Protein AF-A0A059Q017-F1 (afdb_monomer)

Radius of gyration: 26.92 Å; Cα contacts (8 Å, |Δi|>4): 98; chains: 1; bounding box: 59×46×79 Å

Sequence (146 aa):
MATASGSSASHGFSKRLRPGLPLIPCGKCHDETKIVMEYRVKKEGPNKDRIFYKCPDRNWDGSGRCSGFYWEEEYVELVQKYLAQQADTAANEAVIQPKKPKDVAQSGDLSVLVEIGREILVLLKCILALVLLVVVEIVYIVAMLS

pLDDT: mean 79.43, std 19.48, range [38.75, 97.56]

Organism: NCBI:txid131158

Mean predicted aligned error: 17.76 Å

Secondary structure (DSSP, 8-state):
-------------PPPS-TTS---B-TTT--TT-B-EEEE--SSSTTTT-EEEE-S---TTS--S---EEEHHHHHHHHHHHHHHHHHHHHHHHHHS---------SSHHHHHHHHHHHHHHHHHHHHHHHHHHHHHHHHHHHHH-

Foldseek 3Di:
DDDDDDPPPDPDPDDDPCPPQDFFAQPFPPDRVFTWDKDAACDDDPRHRFIKIATPQQDPVRPGPDGGIGGPVRSSVVSVVVVVVVVVVVVVVVVVDDDDDDDDDDPPVVVVVVVVVVVVVVVVVVVVVVVVVVVVVVVVVVVVVD

Nearest PDB structures (foldseek):
  5u6z-assembly1_A  TM=6.411E-01  e=3.515E-02  Xenopus laevis
  7omk-assembly1_A  TM=5.263E-01  e=7.166E-02  Mus musculus
  5zwx-assembly2_B  TM=3.761E-01  e=3.268E+00  Raphanus sativus

Structure (mmCIF, N/CA/C/O backbone):
data_AF-A0A059Q017-F1
#
_entry.id   AF-A0A059Q017-F1
#
loop_
_atom_site.group_PDB
_atom_site.id
_atom_site.type_symbol
_atom_site.label_atom_id
_atom_site.label_alt_id
_atom_site.label_comp_id
_atom_site.label_asym_id
_atom_site.label_entity_id
_atom_site.label_seq_id
_atom_site.pdbx_PDB_ins_code
_atom_site.Cartn_x
_atom_site.Cartn_y
_atom_site.Cartn_z
_atom_site.occupancy
_atom_site.B_iso_or_equiv
_atom_site.auth_seq_id
_atom_site.auth_comp_id
_atom_site.auth_asym_id
_atom_site.auth_atom_id
_atom_site.pdbx_PDB_model_num
ATOM 1 N N . MET A 1 1 ? 26.541 -34.246 28.058 1.00 43.50 1 MET A N 1
ATOM 2 C CA . MET A 1 1 ? 25.881 -34.069 26.747 1.00 43.50 1 MET A CA 1
ATOM 3 C C . MET A 1 1 ? 24.941 -32.883 26.869 1.00 43.50 1 MET A C 1
ATOM 5 O O . MET A 1 1 ? 24.035 -32.944 27.686 1.00 43.50 1 MET A O 1
ATOM 9 N N . ALA A 1 2 ? 25.226 -31.780 26.177 1.00 40.72 2 ALA A N 1
ATOM 10 C CA . ALA A 1 2 ? 24.424 -30.561 26.246 1.00 40.72 2 ALA A CA 1
ATOM 11 C C . ALA A 1 2 ? 23.232 -30.672 25.284 1.00 40.72 2 ALA A C 1
ATOM 13 O O . ALA A 1 2 ? 23.420 -30.874 24.087 1.00 40.72 2 ALA A O 1
ATOM 14 N N . THR A 1 3 ? 22.013 -30.569 25.807 1.00 44.59 3 THR A N 1
ATOM 15 C CA . THR A 1 3 ? 20.786 -30.505 25.009 1.00 44.59 3 THR A CA 1
ATOM 16 C C . THR A 1 3 ? 20.593 -29.076 24.511 1.00 44.59 3 THR A C 1
ATOM 18 O O . THR A 1 3 ? 20.327 -28.169 25.299 1.00 44.59 3 THR A O 1
ATOM 21 N N . ALA A 1 4 ? 20.750 -28.870 23.205 1.00 46.12 4 ALA A N 1
ATOM 22 C CA . ALA A 1 4 ? 20.415 -27.618 22.544 1.00 46.12 4 ALA A CA 1
ATOM 23 C C . ALA A 1 4 ? 18.887 -27.494 22.430 1.00 46.12 4 ALA A C 1
ATOM 25 O O . ALA A 1 4 ? 18.258 -28.185 21.629 1.00 46.12 4 ALA A O 1
ATOM 26 N N . SER A 1 5 ? 18.287 -26.612 23.230 1.00 46.50 5 SER A N 1
ATOM 27 C CA . SER A 1 5 ? 16.901 -26.180 23.035 1.00 46.50 5 SER A CA 1
ATOM 28 C C . SER A 1 5 ? 16.854 -25.173 21.889 1.00 46.50 5 SER A C 1
ATOM 30 O O . SER A 1 5 ? 17.144 -23.991 22.065 1.00 46.50 5 SER A O 1
ATOM 32 N N . GLY A 1 6 ? 16.523 -25.659 20.693 1.00 40.94 6 GLY A N 1
ATOM 33 C CA . GLY A 1 6 ? 16.232 -24.823 19.534 1.00 40.94 6 GLY A CA 1
ATOM 34 C C . GLY A 1 6 ? 14.886 -24.122 19.701 1.00 40.94 6 GLY A C 1
ATOM 35 O O . GLY A 1 6 ? 13.839 -24.711 19.445 1.00 40.94 6 GLY A O 1
ATOM 36 N N . SER A 1 7 ? 14.904 -22.856 20.114 1.00 41.38 7 SER A N 1
ATOM 37 C CA . SER A 1 7 ? 13.719 -21.996 20.091 1.00 41.38 7 SER A CA 1
ATOM 38 C C . SER A 1 7 ? 13.409 -21.597 18.648 1.00 41.38 7 SER A C 1
ATOM 40 O O . SER A 1 7 ? 13.956 -20.629 18.126 1.00 41.38 7 SER A O 1
ATOM 42 N N . SER A 1 8 ? 12.527 -22.353 17.994 1.00 42.88 8 SER A N 1
ATOM 43 C CA . SER A 1 8 ? 11.905 -21.931 16.737 1.00 42.88 8 SER A CA 1
ATOM 44 C C . SER A 1 8 ? 10.947 -20.778 17.027 1.00 42.88 8 SER A C 1
ATOM 46 O O . SER A 1 8 ? 9.845 -20.982 17.532 1.00 42.88 8 SER A O 1
ATOM 48 N N . ALA A 1 9 ? 11.375 -19.550 16.735 1.00 43.00 9 ALA A N 1
ATOM 49 C CA . ALA A 1 9 ? 10.502 -18.388 16.756 1.00 43.00 9 ALA A CA 1
ATOM 50 C C . ALA A 1 9 ? 9.551 -18.474 15.555 1.00 43.00 9 ALA A C 1
ATOM 52 O O . ALA A 1 9 ? 9.878 -18.062 14.444 1.00 43.00 9 ALA A O 1
ATOM 53 N N . SER A 1 10 ? 8.364 -19.041 15.765 1.00 44.91 10 SER A N 1
ATOM 54 C CA . SER A 1 10 ? 7.267 -18.909 14.813 1.00 44.91 10 SER A CA 1
ATOM 55 C C . SER A 1 10 ? 6.964 -17.418 14.653 1.00 44.91 10 SER A C 1
ATOM 57 O O . SER A 1 10 ? 6.518 -16.779 15.610 1.00 44.91 10 SER A O 1
ATOM 59 N N . HIS A 1 11 ? 7.226 -16.857 13.471 1.00 42.66 11 HIS A N 1
ATOM 60 C CA . HIS A 1 11 ? 6.790 -15.515 13.090 1.00 42.66 11 HIS A CA 1
ATOM 61 C C . HIS A 1 11 ? 5.259 -15.465 13.155 1.00 42.66 11 HIS A C 1
ATOM 63 O O . HIS A 1 11 ? 4.562 -15.791 12.197 1.00 42.66 11 HIS A O 1
ATOM 69 N N . GLY A 1 12 ? 4.722 -15.123 14.327 1.00 42.59 12 GLY A N 1
ATOM 70 C CA . GLY A 1 12 ? 3.292 -14.973 14.528 1.00 42.59 12 GLY A CA 1
ATOM 71 C C . GLY A 1 12 ? 2.783 -13.870 13.613 1.00 42.59 12 GLY A C 1
ATOM 72 O O . GLY A 1 12 ? 3.214 -12.721 13.728 1.00 42.59 12 GLY A O 1
ATOM 73 N N . PHE A 1 13 ? 1.864 -14.210 12.710 1.00 55.34 13 PHE A N 1
ATOM 74 C CA . PHE A 1 13 ? 1.075 -13.210 12.004 1.00 55.34 13 PHE A CA 1
ATOM 75 C C . PHE A 1 13 ? 0.377 -12.357 13.065 1.00 55.34 13 PHE A C 1
ATOM 77 O O . PHE A 1 13 ? -0.522 -12.823 13.769 1.00 55.34 13 PHE A O 1
ATOM 84 N N . SER A 1 14 ? 0.839 -11.119 13.234 1.00 66.69 14 SER A N 1
ATOM 85 C CA . SER A 1 14 ? 0.195 -10.172 14.138 1.00 66.69 14 SER A CA 1
ATOM 86 C C . SER A 1 14 ? -1.249 -10.007 13.674 1.00 66.69 14 SER A C 1
ATOM 88 O O . SER A 1 14 ? -1.491 -9.658 12.518 1.00 66.69 14 SER A O 1
ATOM 90 N N . LYS A 1 15 ? -2.218 -10.304 14.550 1.00 79.69 15 LYS A N 1
ATOM 91 C CA . LYS A 1 15 ? -3.638 -10.115 14.230 1.00 79.69 15 LYS A CA 1
ATOM 92 C C . LYS A 1 15 ? -3.860 -8.657 13.818 1.00 79.69 15 LYS A C 1
ATOM 94 O O . LYS A 1 15 ? -3.504 -7.748 14.567 1.00 79.69 15 LYS A O 1
ATOM 99 N N . ARG A 1 16 ? -4.448 -8.457 12.636 1.00 88.12 16 ARG A N 1
ATOM 100 C CA . ARG A 1 16 ? -4.880 -7.145 12.133 1.00 88.12 16 ARG A CA 1
ATOM 101 C C . ARG A 1 16 ? -5.852 -6.507 13.125 1.00 88.12 16 ARG A C 1
ATOM 103 O O . ARG A 1 16 ? -6.745 -7.186 13.631 1.00 88.12 16 ARG A O 1
ATOM 110 N N . LEU A 1 17 ? -5.685 -5.215 13.388 1.00 88.69 17 LEU A N 1
ATOM 111 C CA . LEU A 1 17 ? -6.559 -4.457 14.288 1.00 88.69 17 LEU A CA 1
ATOM 112 C C . LEU A 1 17 ? -7.862 -4.068 13.576 1.00 88.69 17 LEU A C 1
ATOM 114 O O . LEU A 1 17 ? -8.907 -3.974 14.218 1.00 88.69 17 LEU A O 1
ATOM 118 N N . ARG A 1 18 ? -7.810 -3.900 12.248 1.00 89.75 18 ARG A N 1
ATOM 119 C CA . ARG A 1 18 ? -8.945 -3.574 11.375 1.00 89.75 18 ARG A CA 1
ATOM 120 C C . ARG A 1 18 ? -9.056 -4.574 10.220 1.00 89.75 18 ARG A C 1
ATOM 122 O O . ARG A 1 18 ? -8.703 -4.248 9.088 1.00 89.75 18 ARG A O 1
ATOM 129 N N . PRO A 1 19 ? -9.569 -5.795 10.468 1.00 89.81 19 PRO A N 1
ATOM 130 C CA . PRO A 1 19 ? -9.708 -6.820 9.429 1.00 89.81 19 PRO A CA 1
ATOM 131 C C . PRO A 1 19 ? -10.622 -6.412 8.265 1.00 89.81 19 PRO A C 1
ATOM 133 O O . PRO A 1 19 ? -10.406 -6.852 7.144 1.00 89.81 19 PRO A O 1
ATOM 136 N N . GLY A 1 20 ? -11.625 -5.565 8.524 1.00 90.94 20 GLY A N 1
ATOM 137 C CA . GLY A 1 20 ? -12.562 -5.082 7.503 1.00 90.94 20 GLY A CA 1
ATOM 138 C C . GLY A 1 20 ? -12.023 -3.956 6.617 1.00 90.94 20 GLY A C 1
ATOM 139 O O . GLY A 1 20 ? -12.703 -3.573 5.671 1.00 90.94 20 GLY A O 1
ATOM 140 N N . LEU A 1 21 ? -10.832 -3.417 6.909 1.00 92.75 21 LEU A N 1
ATOM 141 C CA . LEU A 1 21 ? -10.210 -2.379 6.092 1.00 92.75 21 LEU A CA 1
ATOM 142 C C . LEU A 1 21 ? -9.045 -2.988 5.291 1.00 92.75 21 LEU A C 1
ATOM 144 O O . LEU A 1 21 ? -8.084 -3.485 5.894 1.00 92.75 21 LEU A O 1
ATOM 148 N N . PRO A 1 22 ? -9.104 -2.993 3.948 1.00 94.19 22 PRO A N 1
ATOM 149 C CA . PRO A 1 22 ? -8.047 -3.576 3.134 1.00 94.19 22 PRO A CA 1
ATOM 150 C C . PRO A 1 22 ? -6.744 -2.784 3.276 1.00 94.19 22 PRO A C 1
ATOM 152 O O . PRO A 1 22 ? -6.741 -1.567 3.483 1.00 94.19 22 PRO A O 1
ATOM 155 N N . LEU A 1 23 ? -5.619 -3.491 3.158 1.00 94.38 23 LEU A N 1
ATOM 156 C CA . LEU A 1 23 ? -4.314 -2.854 3.008 1.00 94.38 23 LEU A CA 1
ATOM 157 C C . LEU A 1 23 ? -4.039 -2.670 1.524 1.00 94.38 23 LEU A C 1
ATOM 159 O O . LEU A 1 23 ? -4.009 -3.648 0.783 1.00 94.38 23 LEU A O 1
ATOM 163 N N . ILE A 1 24 ? -3.877 -1.421 1.110 1.00 94.81 24 ILE A N 1
ATOM 164 C CA . ILE A 1 24 ? -3.629 -1.047 -0.278 1.00 94.81 24 ILE A CA 1
ATOM 165 C C . ILE A 1 24 ? -2.159 -0.631 -0.450 1.00 94.81 24 ILE A C 1
ATOM 167 O O . ILE A 1 24 ? -1.456 -0.406 0.548 1.00 94.81 24 ILE A O 1
ATOM 171 N N . PRO A 1 25 ? -1.671 -0.499 -1.692 1.00 93.44 25 PRO A N 1
ATOM 172 C CA . PRO A 1 25 ? -0.361 0.079 -1.941 1.00 93.44 25 PRO A CA 1
ATOM 173 C C . PRO A 1 25 ? -0.207 1.479 -1.343 1.00 93.44 25 PRO A C 1
ATOM 175 O O . PRO A 1 25 ? -1.153 2.264 -1.243 1.00 93.44 25 PRO A O 1
ATOM 178 N N . CYS A 1 26 ? 1.013 1.818 -0.940 1.00 92.56 26 CYS A N 1
ATOM 179 C CA . CYS A 1 26 ? 1.311 3.136 -0.408 1.00 92.56 26 CYS A CA 1
ATOM 180 C C . CYS A 1 26 ? 1.159 4.212 -1.494 1.00 92.56 26 CYS A C 1
ATOM 182 O O . CYS A 1 26 ? 1.963 4.306 -2.422 1.00 92.56 26 CYS A O 1
ATOM 184 N N . GLY A 1 27 ? 0.199 5.118 -1.298 1.00 89.06 27 GLY A N 1
ATOM 185 C CA . GLY A 1 27 ? -0.083 6.220 -2.225 1.00 89.06 27 GLY A CA 1
ATOM 186 C C . GLY A 1 27 ? 1.025 7.272 -2.403 1.00 89.06 27 GLY A C 1
ATOM 187 O O . GLY A 1 27 ? 0.824 8.216 -3.156 1.00 89.06 27 GLY A O 1
ATOM 188 N N . LYS A 1 28 ? 2.178 7.153 -1.723 1.00 89.31 28 LYS A N 1
ATOM 189 C CA . LYS A 1 28 ? 3.304 8.107 -1.832 1.00 89.31 28 LYS A CA 1
ATOM 190 C C . LYS A 1 28 ? 4.532 7.574 -2.570 1.00 89.31 28 LYS A C 1
ATOM 192 O O . LYS A 1 28 ? 5.335 8.383 -3.011 1.00 89.31 28 LYS A O 1
ATOM 197 N N . CYS A 1 29 ? 4.742 6.257 -2.654 1.00 85.25 29 CYS A N 1
ATOM 198 C CA . CYS A 1 29 ? 5.952 5.704 -3.284 1.00 85.25 29 CYS A CA 1
ATOM 199 C C . CYS A 1 29 ? 5.744 5.196 -4.712 1.00 85.25 29 CYS A C 1
ATOM 201 O O . CYS A 1 29 ? 6.719 4.749 -5.305 1.00 85.25 29 CYS A O 1
ATOM 203 N N . HIS A 1 30 ? 4.516 5.269 -5.248 1.00 72.00 30 HIS A N 1
ATOM 204 C CA . HIS A 1 30 ? 4.156 4.814 -6.604 1.00 72.00 30 HIS A CA 1
ATOM 205 C C . HIS A 1 30 ? 4.583 3.372 -6.925 1.00 72.00 30 HIS A C 1
ATOM 207 O O . HIS A 1 30 ? 4.753 3.004 -8.080 1.00 72.00 30 HIS A O 1
ATOM 213 N N . ASP A 1 31 ? 4.762 2.561 -5.888 1.00 83.75 31 ASP A N 1
ATOM 214 C CA . ASP A 1 31 ? 5.212 1.181 -5.980 1.00 83.75 31 ASP A CA 1
ATOM 215 C C . ASP A 1 31 ? 4.090 0.296 -5.444 1.00 83.75 31 ASP A C 1
ATOM 217 O O . ASP A 1 31 ? 3.795 0.299 -4.244 1.00 83.75 31 ASP A O 1
ATOM 221 N N . GLU A 1 32 ? 3.444 -0.426 -6.356 1.00 85.81 32 GLU A N 1
ATOM 222 C CA . GLU A 1 32 ? 2.280 -1.266 -6.070 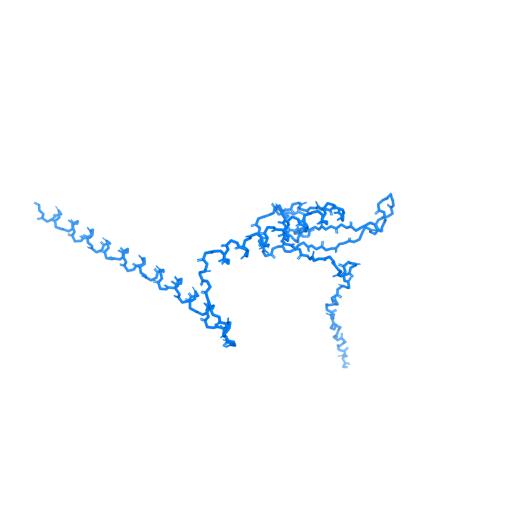1.00 85.81 32 GLU A CA 1
ATOM 223 C C . GLU A 1 32 ? 2.616 -2.459 -5.167 1.00 85.81 32 GLU A C 1
ATOM 225 O O . GLU A 1 32 ? 1.737 -2.999 -4.499 1.00 85.81 32 GLU A O 1
ATOM 230 N N . THR A 1 33 ? 3.896 -2.830 -5.067 1.00 86.38 33 THR A N 1
ATOM 231 C CA . THR A 1 33 ? 4.348 -3.926 -4.198 1.00 86.38 33 THR A CA 1
ATOM 232 C C . THR A 1 33 ? 4.439 -3.510 -2.728 1.00 86.38 33 THR A C 1
ATOM 234 O O . THR A 1 33 ? 4.439 -4.352 -1.827 1.00 86.38 33 THR A O 1
ATOM 237 N N . LYS A 1 34 ? 4.479 -2.200 -2.449 1.00 89.25 34 LYS A N 1
ATOM 238 C CA . LYS A 1 34 ? 4.631 -1.645 -1.098 1.00 89.25 34 LYS A CA 1
ATOM 239 C C . LYS A 1 34 ? 3.276 -1.424 -0.442 1.00 89.25 34 LYS A C 1
ATOM 241 O O . LYS A 1 34 ? 2.804 -0.293 -0.307 1.00 89.25 34 LYS A O 1
ATOM 246 N N . ILE A 1 35 ? 2.675 -2.518 0.010 1.00 91.94 35 ILE A N 1
ATOM 247 C CA . ILE A 1 35 ? 1.429 -2.505 0.782 1.00 91.94 35 ILE A CA 1
ATOM 248 C C . ILE A 1 35 ? 1.663 -1.858 2.151 1.00 91.94 35 ILE A C 1
ATOM 250 O O . ILE A 1 35 ? 2.608 -2.208 2.860 1.00 91.94 35 ILE A O 1
ATOM 254 N N . VAL A 1 36 ? 0.820 -0.893 2.532 1.00 93.00 36 VAL A N 1
ATOM 255 C CA . VAL A 1 36 ? 0.958 -0.222 3.833 1.00 93.00 36 VAL A CA 1
ATOM 256 C C . VAL A 1 36 ? 0.763 -1.193 5.001 1.00 93.00 36 VAL A C 1
ATOM 258 O O . VAL A 1 36 ? 0.013 -2.160 4.922 1.00 93.00 36 VAL A O 1
ATOM 261 N N . MET A 1 37 ? 1.415 -0.900 6.120 1.00 92.00 37 MET A N 1
ATOM 262 C CA . MET A 1 37 ? 1.367 -1.688 7.349 1.00 92.00 37 MET A CA 1
ATOM 263 C C . MET A 1 37 ? 0.541 -0.960 8.414 1.00 92.00 37 MET A C 1
ATOM 265 O O . MET A 1 37 ? 0.651 0.258 8.563 1.00 92.00 37 MET A O 1
ATOM 269 N N . GLU A 1 38 ? -0.273 -1.710 9.155 1.00 94.12 38 GLU A N 1
ATOM 270 C CA . GLU A 1 38 ? -1.151 -1.218 10.223 1.00 94.12 38 GLU A CA 1
ATOM 271 C C . GLU A 1 38 ? -0.444 -1.216 11.586 1.00 94.12 38 GLU A C 1
ATOM 273 O O . GLU A 1 38 ? 0.201 -2.194 11.969 1.00 94.12 38 GLU A O 1
ATOM 278 N N . TYR A 1 39 ? -0.620 -0.143 12.358 1.00 93.50 39 TYR A N 1
ATOM 279 C CA . TYR A 1 39 ? -0.031 0.011 13.685 1.00 93.50 39 TYR A CA 1
ATOM 280 C C . TYR A 1 39 ? -0.989 0.690 14.666 1.00 93.50 39 TYR A C 1
ATOM 282 O O . TYR A 1 39 ? -1.877 1.446 14.282 1.00 93.50 39 TYR A O 1
ATOM 290 N N . ARG A 1 40 ? -0.741 0.476 15.963 1.00 95.25 40 ARG A N 1
ATOM 291 C CA . ARG A 1 40 ? -1.382 1.189 17.075 1.00 95.25 40 ARG A CA 1
ATOM 292 C C . ARG A 1 40 ? -0.346 1.992 17.844 1.00 95.25 40 ARG A C 1
ATOM 294 O O . ARG A 1 40 ? 0.732 1.477 18.155 1.00 95.25 40 ARG A O 1
ATOM 301 N N . VAL A 1 41 ? -0.672 3.231 18.193 1.00 95.69 41 VAL A N 1
ATOM 302 C CA . VAL A 1 41 ? 0.166 4.043 19.079 1.00 95.69 41 VAL A CA 1
ATOM 303 C C . VAL A 1 41 ? 0.167 3.421 20.475 1.00 95.69 41 VAL A C 1
ATOM 305 O O . VAL A 1 41 ? -0.839 3.437 21.172 1.00 95.69 41 VAL A O 1
ATOM 308 N N . LYS A 1 42 ? 1.317 2.887 20.895 1.00 95.19 42 LYS A N 1
ATOM 309 C CA . LYS A 1 42 ? 1.514 2.366 22.261 1.00 95.19 42 LYS A CA 1
ATOM 310 C C . LYS A 1 42 ? 1.977 3.434 23.253 1.00 95.19 42 LYS A C 1
ATOM 312 O O . LYS A 1 42 ? 1.932 3.217 24.456 1.00 95.19 42 LYS A O 1
ATOM 317 N N . LYS A 1 43 ? 2.492 4.556 22.747 1.00 95.81 43 LYS A N 1
ATOM 318 C CA . LYS A 1 43 ? 3.039 5.637 23.568 1.00 95.81 43 LYS A CA 1
ATOM 319 C C . LYS A 1 43 ? 1.905 6.360 24.299 1.00 95.81 43 LYS A C 1
ATOM 321 O O . LYS A 1 43 ? 0.902 6.696 23.675 1.00 95.81 43 LYS A O 1
ATOM 326 N N . GLU A 1 44 ? 2.107 6.638 25.585 1.00 96.44 44 GLU A N 1
ATOM 327 C CA . GLU A 1 44 ? 1.202 7.473 26.378 1.00 96.44 44 GLU A CA 1
ATOM 328 C C . GLU A 1 44 ? 1.062 8.880 25.781 1.00 96.44 44 GLU A C 1
ATOM 330 O O . GLU A 1 44 ? 2.029 9.463 25.277 1.00 96.44 44 GLU A O 1
ATOM 335 N N . GLY A 1 45 ? -0.148 9.429 25.856 1.00 96.75 45 GLY A N 1
ATOM 336 C CA . GLY A 1 45 ? -0.468 10.777 25.398 1.00 96.75 45 GLY A CA 1
ATOM 337 C C . GLY A 1 45 ? -1.812 10.860 24.671 1.00 96.75 45 GLY A C 1
ATOM 3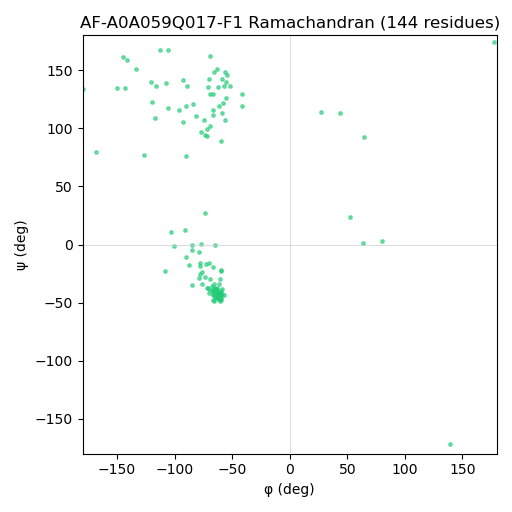38 O O . GLY A 1 45 ? -2.546 9.873 24.615 1.00 96.75 45 GLY A O 1
ATOM 339 N N . PRO A 1 46 ? -2.125 12.018 24.060 1.00 97.56 46 PRO A N 1
ATOM 340 C CA . PRO A 1 46 ? -3.428 12.266 23.432 1.00 97.56 46 PRO A CA 1
ATOM 341 C C . PRO A 1 46 ? -3.795 11.299 22.298 1.00 97.56 46 PRO A C 1
ATOM 343 O O . PRO A 1 46 ? -4.965 11.128 21.988 1.00 97.56 46 PRO A O 1
ATOM 346 N N . ASN A 1 47 ? -2.795 10.667 21.674 1.00 97.06 47 ASN A N 1
ATOM 347 C CA . ASN A 1 47 ? -2.982 9.732 20.562 1.00 97.06 47 ASN A CA 1
ATOM 348 C C . ASN A 1 47 ? -2.837 8.261 20.975 1.00 97.06 47 ASN A C 1
ATOM 350 O O . ASN A 1 47 ? -2.712 7.412 20.094 1.00 97.06 47 ASN A O 1
ATOM 354 N N . LYS A 1 48 ? -2.784 7.942 22.276 1.00 96.56 48 LYS A N 1
ATOM 355 C CA . LYS A 1 48 ? -2.661 6.555 22.739 1.00 96.56 48 LYS A CA 1
ATOM 356 C C . LYS A 1 48 ? -3.788 5.701 22.160 1.00 96.56 48 LYS A C 1
ATOM 358 O O . LYS A 1 48 ? -4.921 6.151 22.028 1.00 96.56 48 LYS A O 1
ATOM 363 N N . ASP A 1 49 ? -3.442 4.481 21.771 1.00 94.94 49 ASP A N 1
ATOM 364 C CA . ASP A 1 49 ? -4.337 3.490 21.180 1.00 94.94 49 ASP A CA 1
ATOM 365 C C . ASP A 1 49 ? -4.949 3.865 19.824 1.00 94.94 49 ASP A C 1
ATOM 367 O O . ASP A 1 49 ? -5.651 3.041 19.235 1.00 94.94 49 ASP A O 1
ATOM 371 N N . ARG A 1 50 ? -4.614 5.033 19.266 1.00 97.00 50 ARG A N 1
ATOM 372 C CA . ARG A 1 50 ? -5.022 5.438 17.919 1.00 97.00 50 ARG A CA 1
ATOM 373 C C . ARG A 1 50 ? -4.297 4.602 16.856 1.00 97.00 50 ARG A C 1
ATOM 375 O O . ARG A 1 50 ? -3.123 4.250 17.022 1.00 97.00 50 ARG A O 1
ATOM 382 N N . ILE A 1 51 ? -5.003 4.264 15.778 1.00 96.25 51 ILE A N 1
ATOM 383 C CA . ILE A 1 51 ? -4.496 3.435 14.673 1.00 96.25 51 ILE A CA 1
ATOM 384 C C . ILE A 1 51 ? -3.907 4.330 13.581 1.00 96.25 51 ILE A C 1
ATOM 386 O O . ILE A 1 51 ? -4.432 5.404 13.297 1.00 96.25 51 ILE A O 1
ATOM 390 N N . PHE A 1 52 ? -2.806 3.892 12.977 1.00 96.38 52 PHE A N 1
ATOM 391 C CA . PHE A 1 52 ? -2.180 4.563 11.840 1.00 96.38 52 PHE A CA 1
ATOM 392 C C . PHE A 1 52 ? -1.567 3.552 10.870 1.00 96.38 52 PHE A C 1
ATOM 394 O O . PHE A 1 52 ? -1.272 2.411 11.233 1.00 96.38 52 PHE A O 1
ATOM 401 N N . TYR A 1 53 ? -1.317 4.006 9.645 1.00 95.06 53 TYR A N 1
ATOM 402 C CA . TYR A 1 53 ? -0.763 3.205 8.561 1.00 95.06 53 TYR A CA 1
ATOM 403 C C . TYR A 1 53 ? 0.552 3.811 8.078 1.00 95.06 53 TYR A C 1
ATOM 405 O O . TYR A 1 53 ? 0.682 5.035 7.984 1.00 95.06 53 TYR A O 1
ATOM 413 N N . LYS A 1 54 ? 1.553 2.975 7.784 1.00 92.75 54 LYS A N 1
ATOM 414 C CA . LYS A 1 54 ? 2.858 3.424 7.267 1.00 92.75 54 LYS A CA 1
ATOM 415 C C . LYS A 1 54 ? 3.321 2.608 6.075 1.00 92.75 54 LYS A C 1
ATOM 417 O O . LYS A 1 54 ? 3.034 1.420 5.971 1.00 92.75 54 LYS A O 1
ATOM 422 N N . CYS A 1 55 ? 4.096 3.253 5.210 1.00 92.06 55 CYS A N 1
ATOM 423 C CA . CYS A 1 55 ? 4.843 2.556 4.170 1.00 92.06 55 CYS A CA 1
ATOM 424 C C . CYS A 1 55 ? 5.860 1.583 4.808 1.00 92.06 55 CYS A C 1
ATOM 426 O O . CYS A 1 55 ? 6.547 1.994 5.752 1.00 92.06 55 CYS A O 1
ATOM 428 N N . PRO A 1 56 ? 5.990 0.339 4.306 1.00 88.12 56 PRO A N 1
ATOM 429 C CA . PRO A 1 56 ? 6.974 -0.627 4.801 1.00 88.12 56 PRO A CA 1
ATOM 430 C C . PRO A 1 56 ? 8.419 -0.258 4.435 1.00 88.12 56 PRO A C 1
ATOM 432 O O . PRO A 1 56 ? 9.347 -0.764 5.051 1.00 88.12 56 PRO A O 1
ATOM 435 N N . ASP A 1 57 ? 8.624 0.660 3.485 1.00 79.50 57 ASP A N 1
ATOM 436 C CA . ASP A 1 57 ? 9.935 1.091 2.966 1.00 79.50 57 ASP A CA 1
ATOM 437 C C . ASP A 1 57 ? 10.727 1.990 3.933 1.00 79.50 57 ASP A C 1
ATOM 439 O O . ASP A 1 57 ? 11.519 2.836 3.519 1.00 79.50 57 ASP A O 1
ATOM 443 N N . ARG A 1 58 ? 10.484 1.850 5.240 1.00 65.31 58 ARG A N 1
ATOM 444 C CA . ARG A 1 58 ? 11.346 2.404 6.278 1.00 65.31 58 ARG A CA 1
ATOM 445 C C . ARG A 1 58 ? 12.344 1.330 6.677 1.00 65.31 58 ARG A C 1
ATOM 447 O O . ARG A 1 58 ? 12.002 0.410 7.414 1.00 65.31 58 ARG A O 1
ATOM 454 N N . ASN A 1 59 ? 13.586 1.489 6.229 1.00 58.47 59 ASN A N 1
ATOM 455 C CA . ASN A 1 59 ? 14.710 0.791 6.841 1.00 58.47 59 ASN A CA 1
ATOM 456 C C . ASN A 1 59 ? 14.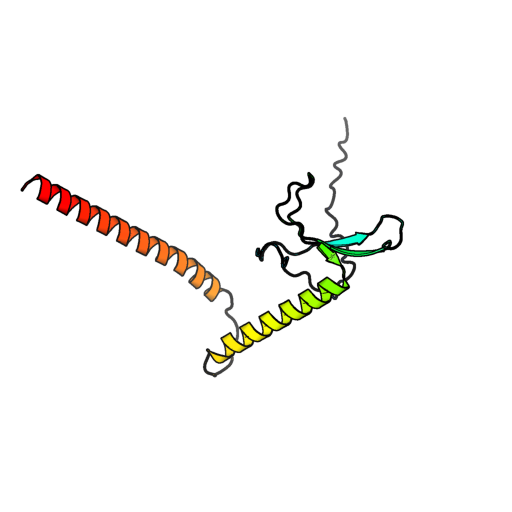715 1.086 8.351 1.00 58.47 59 ASN A C 1
ATOM 458 O O . ASN A 1 59 ? 14.331 2.179 8.782 1.00 58.47 59 ASN A O 1
ATOM 462 N N . TRP A 1 60 ? 15.130 0.110 9.162 1.00 49.88 60 TRP A N 1
ATOM 463 C CA . TRP A 1 60 ? 15.122 0.233 10.626 1.00 49.88 60 TRP A CA 1
ATOM 464 C C . TRP A 1 60 ? 15.996 1.399 11.139 1.00 49.88 60 TRP A C 1
ATOM 466 O O . TRP A 1 60 ? 15.752 1.918 12.225 1.00 49.88 60 TRP A O 1
ATOM 476 N N . ASP A 1 61 ? 16.963 1.838 10.327 1.0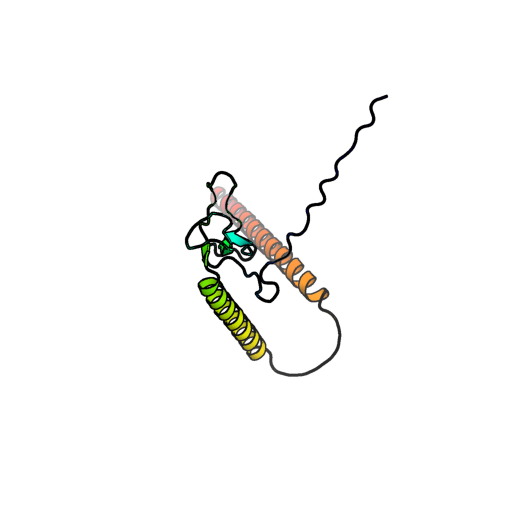0 60.03 61 ASP A N 1
ATOM 477 C CA . ASP A 1 61 ? 17.888 2.954 10.556 1.00 60.03 61 ASP A CA 1
ATOM 478 C C . ASP A 1 61 ? 17.320 4.334 10.156 1.00 60.03 61 ASP A C 1
ATOM 480 O O . ASP A 1 61 ? 17.994 5.353 10.293 1.00 60.03 61 ASP A O 1
ATOM 484 N N . GLY A 1 62 ? 16.081 4.389 9.652 1.00 55.47 62 GLY A N 1
ATOM 485 C CA . GLY A 1 62 ? 15.429 5.629 9.233 1.00 55.47 62 GLY A CA 1
ATOM 486 C C . GLY A 1 62 ? 15.828 6.148 7.846 1.00 55.47 62 GLY A C 1
ATOM 487 O O . GLY A 1 62 ? 15.296 7.177 7.439 1.00 55.47 62 GLY A O 1
ATOM 488 N N . SER A 1 63 ? 16.675 5.438 7.089 1.00 60.00 63 SER A N 1
ATOM 489 C CA . SER A 1 63 ? 17.108 5.820 5.727 1.00 60.00 63 SER A CA 1
ATOM 490 C C . SER A 1 63 ? 16.072 5.548 4.624 1.00 60.00 63 SER A C 1
ATOM 492 O O . SER A 1 63 ? 16.325 5.794 3.444 1.00 60.00 63 SER A O 1
ATOM 494 N N . GLY A 1 64 ? 14.904 5.019 4.996 1.00 66.12 64 GLY A N 1
ATOM 495 C CA . GLY A 1 64 ? 13.839 4.657 4.066 1.00 66.12 64 GLY A CA 1
ATOM 496 C C . GLY A 1 64 ? 13.451 5.785 3.113 1.00 66.12 64 GLY A C 1
ATOM 497 O O . GLY A 1 64 ? 13.267 6.930 3.526 1.00 66.12 64 GLY A O 1
ATOM 498 N N . ARG A 1 65 ? 13.270 5.455 1.831 1.00 76.50 65 ARG A N 1
ATOM 499 C CA . ARG A 1 65 ? 12.972 6.447 0.784 1.00 76.50 65 ARG A CA 1
ATOM 500 C C . ARG A 1 65 ? 11.547 6.999 0.856 1.00 76.50 65 ARG A C 1
ATOM 502 O O . ARG A 1 65 ? 11.276 8.048 0.280 1.00 76.50 65 ARG A O 1
ATOM 509 N N . CYS A 1 66 ? 10.634 6.330 1.568 1.00 86.56 66 CYS A N 1
ATOM 510 C CA . CYS A 1 66 ? 9.240 6.753 1.685 1.00 86.56 66 CYS A CA 1
ATOM 511 C C . CYS A 1 66 ? 8.831 7.047 3.134 1.00 86.56 66 CYS A C 1
ATOM 513 O O . CYS A 1 66 ? 8.827 6.180 4.008 1.00 86.56 66 CYS A O 1
ATOM 515 N N . SER A 1 67 ? 8.365 8.272 3.374 1.00 86.38 67 SER A N 1
ATOM 516 C CA . SER A 1 67 ? 7.846 8.713 4.672 1.00 86.38 67 SER A CA 1
ATOM 517 C C . SER A 1 67 ? 6.335 8.499 4.842 1.00 86.38 67 SER A C 1
ATOM 519 O O . SER A 1 67 ? 5.771 8.999 5.816 1.00 86.38 67 SER A O 1
ATOM 521 N N . GLY A 1 68 ? 5.690 7.728 3.951 1.00 90.62 68 GLY A N 1
ATOM 522 C CA . GLY A 1 68 ? 4.254 7.419 3.963 1.00 90.62 68 GLY A CA 1
ATOM 523 C C . GLY A 1 68 ? 3.708 7.129 5.360 1.00 90.62 68 GLY A C 1
ATOM 524 O O . GLY A 1 68 ? 4.173 6.213 6.039 1.00 90.62 68 GLY A O 1
ATOM 525 N N . PHE A 1 69 ? 2.750 7.953 5.774 1.00 94.31 69 PHE A N 1
ATOM 526 C CA . PHE A 1 69 ? 2.075 7.929 7.064 1.00 94.31 69 PHE A CA 1
ATOM 527 C C . PHE A 1 69 ? 0.663 8.462 6.855 1.00 94.31 69 PHE A C 1
ATOM 529 O O . PHE A 1 69 ? 0.519 9.487 6.180 1.00 94.31 69 PHE A O 1
ATOM 536 N N . TYR A 1 70 ? -0.313 7.776 7.439 1.00 95.69 70 TYR A N 1
ATOM 537 C CA . TYR A 1 70 ? -1.723 8.140 7.396 1.00 95.69 70 TYR A CA 1
ATOM 538 C C . TYR A 1 70 ? -2.362 7.808 8.736 1.00 95.69 70 TYR A C 1
ATOM 540 O O . TYR A 1 70 ? -2.157 6.705 9.261 1.00 95.69 70 TYR A O 1
ATOM 548 N N . TRP A 1 71 ? -3.150 8.729 9.276 1.00 97.38 71 TRP A N 1
ATOM 549 C CA . TRP A 1 71 ? -4.105 8.356 10.316 1.00 97.38 71 TRP A CA 1
ATOM 550 C C . TRP A 1 71 ? -5.217 7.488 9.726 1.00 97.38 71 TRP A C 1
ATOM 552 O O . TRP A 1 71 ? -5.378 7.410 8.508 1.00 97.38 71 TRP A O 1
ATOM 562 N N . GLU A 1 72 ? -5.951 6.774 10.576 1.00 96.25 72 GLU A N 1
ATOM 563 C CA . GLU A 1 72 ? -6.973 5.841 10.104 1.00 96.25 72 GLU A CA 1
ATOM 564 C C . GLU A 1 72 ? -8.031 6.515 9.222 1.00 96.25 72 GLU A C 1
ATOM 566 O O . GLU A 1 72 ? -8.362 5.982 8.169 1.00 96.25 72 GLU A O 1
ATOM 571 N N . GLU A 1 73 ? -8.510 7.693 9.603 1.00 96.12 73 GLU A N 1
ATOM 572 C CA . GLU A 1 73 ? -9.488 8.471 8.845 1.00 96.12 73 GLU A CA 1
ATOM 573 C C . GLU A 1 73 ? -8.989 8.837 7.436 1.00 96.12 73 GLU A C 1
ATOM 575 O O . GLU A 1 73 ? -9.669 8.563 6.449 1.00 96.12 73 GLU A O 1
ATOM 580 N N . GLU A 1 74 ? -7.755 9.338 7.324 1.00 96.62 74 GLU A N 1
ATOM 581 C CA . GLU A 1 74 ? -7.110 9.662 6.045 1.00 96.62 74 GLU A CA 1
ATOM 582 C C . GLU A 1 74 ? -6.930 8.403 5.188 1.00 96.62 74 GLU A C 1
ATOM 584 O O . GLU A 1 74 ? -7.069 8.420 3.964 1.00 96.62 74 GLU A O 1
ATOM 589 N N . TYR A 1 75 ? -6.611 7.286 5.842 1.00 96.56 75 TYR A N 1
ATOM 590 C CA . TYR A 1 75 ? -6.400 6.016 5.175 1.00 96.56 75 TYR A CA 1
ATOM 591 C C . TYR A 1 75 ? -7.709 5.411 4.649 1.00 96.56 75 TYR A C 1
ATOM 593 O O . TYR A 1 75 ? -7.724 4.867 3.547 1.00 96.56 75 TYR A O 1
ATOM 601 N N . VAL A 1 76 ? -8.822 5.543 5.377 1.00 96.56 76 VAL A N 1
ATOM 602 C CA . VAL A 1 76 ? -10.149 5.112 4.905 1.00 96.56 76 VAL A CA 1
ATOM 603 C C . VAL A 1 76 ? -10.538 5.860 3.630 1.00 96.56 76 VAL A C 1
ATOM 605 O O . VAL A 1 76 ? -10.971 5.229 2.664 1.00 96.56 76 VAL A O 1
ATOM 608 N N . GLU A 1 77 ? -10.332 7.176 3.584 1.00 96.25 77 GLU A N 1
ATOM 609 C CA . GLU A 1 77 ? -10.590 7.971 2.377 1.00 96.25 77 GLU A CA 1
ATOM 610 C C . GLU A 1 77 ? -9.706 7.537 1.203 1.00 96.25 77 GLU A C 1
ATOM 612 O O . GLU A 1 77 ? -10.165 7.437 0.062 1.00 96.25 77 GLU A O 1
ATOM 617 N N . LEU A 1 78 ? -8.429 7.255 1.475 1.00 94.50 78 LEU A N 1
ATOM 618 C CA . LEU A 1 78 ? -7.499 6.758 0.467 1.00 94.50 78 LEU A CA 1
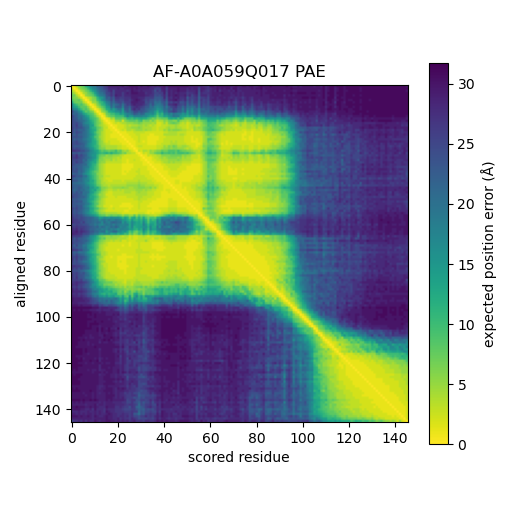ATOM 619 C C . LEU A 1 78 ? -7.958 5.404 -0.097 1.00 94.50 78 LEU A C 1
ATOM 621 O O . LEU A 1 78 ? -7.956 5.217 -1.313 1.00 94.50 78 LEU A O 1
ATOM 625 N N . VAL A 1 79 ? -8.395 4.484 0.766 1.00 95.69 79 VAL A N 1
ATOM 626 C CA . VAL A 1 79 ? -8.943 3.180 0.365 1.00 95.69 79 VAL A CA 1
ATOM 627 C C . VAL A 1 79 ? -10.184 3.350 -0.506 1.00 95.69 79 VAL A C 1
ATOM 629 O O . VAL A 1 79 ? -10.283 2.706 -1.546 1.00 95.69 79 VAL A O 1
ATOM 632 N N . GLN A 1 80 ? -11.110 4.237 -0.138 1.00 95.62 80 GLN A N 1
ATOM 633 C CA . GLN A 1 80 ? -12.306 4.503 -0.943 1.00 95.62 80 GLN A CA 1
ATOM 634 C C . GLN A 1 80 ? -11.949 5.003 -2.347 1.00 95.62 80 GLN A C 1
ATOM 636 O O . GLN A 1 80 ? -12.477 4.490 -3.333 1.00 95.62 80 GLN A O 1
ATOM 641 N N . LYS A 1 81 ? -11.008 5.952 -2.448 1.00 94.44 81 LYS A N 1
ATOM 642 C CA . LYS A 1 81 ? -10.515 6.463 -3.738 1.00 94.44 81 LYS A CA 1
ATOM 643 C C . LYS A 1 81 ? -9.862 5.362 -4.573 1.00 94.44 81 LYS A C 1
ATOM 645 O O . LYS A 1 81 ? -10.134 5.261 -5.764 1.00 94.44 81 LYS A O 1
ATOM 650 N N . TYR A 1 82 ? -9.044 4.520 -3.947 1.00 92.88 82 TYR A N 1
ATOM 651 C CA . TYR A 1 82 ? -8.366 3.412 -4.618 1.00 92.88 82 TYR A CA 1
ATOM 652 C C . TYR A 1 82 ? -9.348 2.358 -5.155 1.00 92.88 82 TYR A C 1
ATOM 654 O O . TYR A 1 82 ? -9.189 1.865 -6.270 1.00 92.88 82 TYR A O 1
ATOM 662 N N . LEU A 1 83 ? -10.391 2.028 -4.390 1.00 92.75 83 LEU A N 1
ATOM 663 C CA . LEU A 1 83 ? -11.427 1.088 -4.825 1.00 92.75 83 LEU A CA 1
ATOM 664 C C . LEU A 1 83 ? -12.291 1.662 -5.957 1.00 92.75 83 LEU A C 1
ATOM 666 O O . LEU A 1 83 ? -12.614 0.935 -6.893 1.00 92.75 83 LEU A O 1
ATOM 670 N N . ALA A 1 84 ? -12.621 2.957 -5.906 1.00 93.00 84 ALA A N 1
ATOM 671 C CA . ALA A 1 84 ? -13.350 3.629 -6.983 1.00 93.00 84 ALA A CA 1
ATOM 672 C C . ALA A 1 84 ? -12.562 3.602 -8.306 1.00 93.00 84 ALA A C 1
ATOM 674 O O . ALA A 1 84 ? -13.100 3.200 -9.332 1.00 93.00 84 ALA A O 1
ATOM 675 N N . GLN A 1 85 ? -11.261 3.913 -8.263 1.00 89.75 85 GLN A N 1
ATOM 676 C CA . GLN A 1 85 ? -10.386 3.873 -9.443 1.00 89.75 85 GLN A CA 1
ATOM 677 C C . GLN A 1 85 ? -10.305 2.479 -10.080 1.00 89.75 85 GLN A C 1
ATOM 679 O O . GLN A 1 85 ? -10.307 2.348 -11.306 1.00 89.75 85 GLN A O 1
ATOM 684 N N . GLN A 1 86 ? -10.254 1.424 -9.264 1.00 86.62 86 GLN A N 1
ATOM 685 C CA . GLN A 1 86 ? -10.269 0.050 -9.771 1.00 86.62 86 GLN A CA 1
ATOM 686 C C . GLN A 1 86 ? -11.602 -0.311 -10.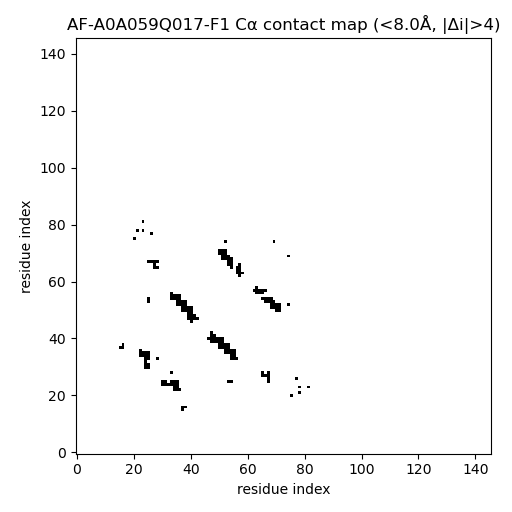433 1.00 86.62 86 GLN A C 1
ATOM 688 O O . GLN A 1 86 ? -11.601 -0.951 -11.483 1.00 86.62 86 GLN A O 1
ATOM 693 N N . ALA A 1 87 ? -12.730 0.120 -9.860 1.00 87.75 87 ALA A N 1
ATOM 694 C CA . ALA A 1 87 ? -14.047 -0.102 -10.451 1.00 87.75 87 ALA A CA 1
ATOM 695 C C . ALA A 1 87 ? -14.194 0.610 -11.805 1.00 87.75 87 ALA A C 1
ATOM 697 O O . ALA A 1 87 ? -14.682 0.005 -12.759 1.00 87.75 87 ALA A O 1
ATOM 698 N N . ASP A 1 88 ? -13.709 1.849 -11.915 1.00 85.06 88 ASP A N 1
ATOM 699 C CA . ASP A 1 88 ? -13.725 2.610 -13.169 1.00 85.06 88 ASP A CA 1
ATOM 700 C C . ASP A 1 88 ? -12.835 1.958 -14.235 1.00 85.06 88 ASP A C 1
ATOM 702 O O . ASP A 1 88 ? -13.217 1.8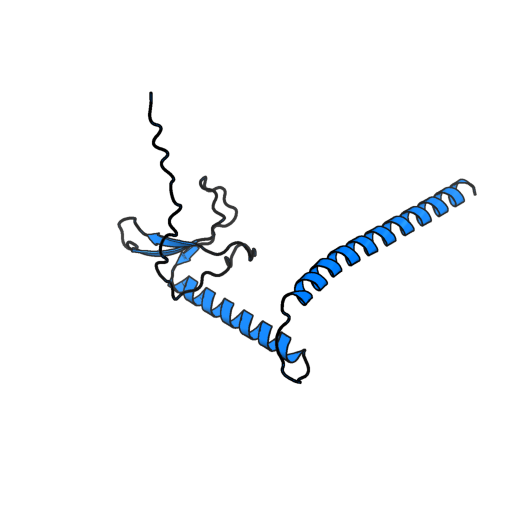63 -15.401 1.00 85.06 88 ASP A O 1
ATOM 706 N N . THR A 1 89 ? -11.662 1.450 -13.844 1.00 81.88 89 THR A N 1
ATOM 707 C CA . THR A 1 89 ? -10.746 0.750 -14.759 1.00 81.88 89 THR A CA 1
ATOM 708 C C . THR A 1 89 ? -11.377 -0.543 -15.273 1.00 81.88 89 THR A C 1
ATOM 710 O O . THR A 1 89 ? -11.395 -0.772 -16.480 1.00 81.88 89 THR A O 1
ATOM 713 N N . ALA A 1 90 ? -11.987 -1.335 -14.386 1.00 78.50 90 ALA A N 1
ATOM 714 C CA . ALA A 1 90 ? -12.702 -2.553 -14.757 1.00 78.50 90 ALA A CA 1
ATOM 715 C C . ALA A 1 90 ? -13.918 -2.265 -15.655 1.00 78.50 90 ALA A C 1
ATOM 717 O O . ALA A 1 90 ? -14.181 -3.009 -16.599 1.00 78.50 90 ALA A O 1
ATOM 718 N N . ALA A 1 91 ? -14.650 -1.177 -15.400 1.00 73.06 91 ALA A N 1
ATOM 719 C CA . ALA A 1 91 ? -15.765 -0.757 -16.243 1.00 73.06 91 ALA A CA 1
ATOM 720 C C . ALA A 1 91 ? -15.288 -0.313 -17.634 1.00 73.06 91 ALA A C 1
ATOM 722 O O . ALA A 1 91 ? -15.877 -0.712 -18.634 1.00 73.06 91 ALA A O 1
ATOM 723 N N . ASN A 1 92 ? -14.202 0.456 -17.719 1.00 62.25 92 ASN A N 1
ATOM 724 C CA . ASN A 1 92 ? -13.632 0.900 -18.992 1.00 62.25 92 ASN A CA 1
ATOM 725 C C . ASN A 1 92 ? -13.052 -0.267 -19.804 1.00 62.25 92 ASN A C 1
ATOM 727 O O . ASN A 1 92 ? -13.255 -0.333 -21.015 1.00 62.25 92 ASN A O 1
ATOM 731 N N . GLU A 1 93 ? -12.397 -1.224 -19.147 1.00 68.88 93 GLU A N 1
ATOM 732 C CA . GLU A 1 93 ? -11.923 -2.456 -19.783 1.00 68.88 93 GLU A CA 1
ATOM 733 C C . GLU A 1 93 ? -13.097 -3.326 -20.269 1.00 68.88 93 GLU A C 1
ATOM 735 O O . GLU A 1 93 ? -13.065 -3.860 -21.379 1.00 68.88 93 GLU A O 1
ATOM 740 N N . ALA A 1 94 ? -14.194 -3.381 -19.505 1.00 59.56 94 ALA A N 1
ATOM 741 C CA . ALA A 1 94 ? -15.426 -4.049 -19.917 1.00 59.56 94 ALA A CA 1
ATOM 742 C C . ALA A 1 94 ? -16.162 -3.331 -21.067 1.00 59.56 94 ALA A C 1
ATOM 744 O O . ALA A 1 94 ? -16.827 -3.994 -21.860 1.00 59.56 94 ALA A O 1
ATOM 745 N N . VAL A 1 95 ? -16.052 -2.002 -21.190 1.00 56.03 95 VAL A N 1
ATOM 746 C CA . VAL A 1 95 ? -16.649 -1.215 -22.289 1.00 56.03 95 VAL A CA 1
ATOM 747 C C . VAL A 1 95 ? -15.895 -1.412 -23.612 1.00 56.03 95 VAL A C 1
ATOM 749 O O . VAL A 1 95 ? -16.511 -1.336 -24.674 1.00 56.03 95 VAL A O 1
ATOM 752 N N . ILE A 1 96 ? -14.595 -1.723 -23.573 1.00 55.84 96 ILE A N 1
ATOM 753 C CA . ILE A 1 96 ? -13.791 -2.010 -24.776 1.00 55.84 96 ILE A CA 1
ATOM 754 C C . ILE A 1 96 ? -14.045 -3.433 -25.316 1.00 55.84 96 ILE A C 1
ATOM 756 O O . ILE A 1 96 ? -13.769 -3.703 -26.485 1.00 55.84 96 ILE A O 1
ATOM 760 N N . GLN A 1 97 ? -14.646 -4.333 -24.531 1.00 45.97 97 GLN A N 1
ATOM 761 C CA . GLN A 1 97 ? -15.007 -5.680 -24.982 1.00 45.97 97 GLN A CA 1
ATOM 762 C C . GLN A 1 97 ? -16.481 -5.754 -25.440 1.00 45.97 97 GLN A C 1
ATOM 764 O O . GLN A 1 97 ? -17.395 -5.606 -24.623 1.00 45.97 97 GLN A O 1
ATOM 769 N N . PRO A 1 98 ? -16.777 -6.034 -26.726 1.00 42.78 98 PRO A N 1
ATOM 770 C CA . PRO A 1 98 ? -18.146 -6.265 -27.164 1.00 42.78 98 PRO A CA 1
ATOM 771 C C . PRO A 1 98 ? -18.683 -7.593 -26.596 1.00 42.78 98 PRO A C 1
ATOM 773 O O . PRO A 1 98 ? -18.059 -8.645 -26.711 1.00 42.78 98 PRO A O 1
ATOM 776 N N . LYS A 1 99 ? -19.878 -7.542 -25.987 1.00 53.59 99 LYS A N 1
ATOM 777 C CA . LYS A 1 99 ? -20.667 -8.682 -25.465 1.00 53.59 99 LYS A CA 1
ATOM 778 C C . LYS A 1 99 ? -20.669 -9.912 -26.396 1.00 53.59 99 LYS A C 1
ATOM 780 O O . LYS A 1 99 ? -21.165 -9.774 -27.511 1.00 53.59 99 LYS A O 1
ATOM 785 N N . LYS A 1 100 ? -20.360 -11.118 -25.874 1.00 38.75 100 LYS A N 1
ATOM 786 C CA . LYS A 1 100 ? -21.276 -12.282 -25.624 1.00 38.75 100 LYS A CA 1
ATOM 787 C C . LYS A 1 100 ? -20.495 -13.517 -25.056 1.00 38.75 100 LYS A C 1
ATOM 789 O O . LYS A 1 100 ? -19.294 -13.395 -24.886 1.00 38.75 100 LYS A O 1
ATOM 794 N N . PRO A 1 101 ? -21.136 -14.642 -24.649 1.00 42.50 101 PRO A N 1
ATOM 795 C CA . PRO A 1 101 ? -21.338 -15.062 -23.256 1.00 42.50 101 PRO A CA 1
ATOM 796 C C . PRO A 1 101 ? -20.576 -16.344 -22.819 1.00 42.50 101 PRO A C 1
ATOM 798 O O . PRO A 1 101 ? -20.115 -17.103 -23.658 1.00 42.50 101 PRO A O 1
ATOM 801 N N . LYS A 1 102 ? -20.554 -16.571 -21.490 1.00 47.66 102 LYS A N 1
ATOM 802 C CA . LYS A 1 102 ? -20.486 -17.841 -20.721 1.00 47.66 102 LYS A CA 1
ATOM 803 C C . LYS A 1 102 ? -19.808 -19.059 -21.386 1.00 47.66 102 LYS A C 1
ATOM 805 O O . LYS A 1 102 ? -20.388 -19.649 -22.283 1.00 47.66 102 LYS A O 1
ATOM 810 N N . ASP A 1 103 ? -18.669 -19.503 -20.847 1.00 39.34 103 ASP A N 1
ATOM 811 C CA . ASP A 1 103 ? -18.577 -20.673 -19.952 1.00 39.34 103 ASP A CA 1
ATOM 812 C C . ASP A 1 103 ? -17.122 -20.912 -19.486 1.00 39.34 103 ASP A C 1
ATOM 814 O O . ASP A 1 103 ? -16.181 -20.842 -20.263 1.00 39.34 103 ASP A O 1
ATOM 818 N N . VAL A 1 104 ? -16.982 -21.146 -18.177 1.00 46.62 104 VAL A N 1
ATOM 819 C CA . VAL A 1 104 ? -16.050 -22.070 -17.500 1.00 46.62 104 VAL A CA 1
ATOM 820 C C . VAL A 1 104 ? -14.573 -22.135 -17.957 1.00 46.62 104 VAL A C 1
ATOM 822 O O . VAL A 1 104 ? -14.227 -22.722 -18.970 1.00 46.62 104 VAL A O 1
ATOM 825 N N . ALA A 1 105 ? -13.716 -21.682 -17.030 1.00 49.94 105 ALA A N 1
ATOM 826 C CA . ALA A 1 105 ? -12.369 -22.178 -16.712 1.00 49.94 105 ALA A CA 1
ATOM 827 C C . ALA A 1 105 ? -11.257 -22.075 -17.771 1.00 49.94 105 ALA A C 1
ATOM 829 O O . ALA A 1 105 ? -10.993 -23.052 -18.448 1.00 49.94 105 ALA A O 1
ATOM 830 N N . GLN A 1 106 ? -10.476 -20.981 -17.763 1.00 48.12 106 GLN A N 1
ATOM 831 C CA . GLN A 1 106 ? -9.018 -21.061 -17.991 1.00 48.12 106 GLN A CA 1
ATOM 832 C C . GLN A 1 106 ? -8.314 -19.731 -17.649 1.00 48.12 106 GLN A C 1
ATOM 834 O O . GLN A 1 106 ? -8.004 -18.927 -18.520 1.00 48.12 106 GLN A O 1
ATOM 839 N N . SER A 1 107 ? -8.059 -19.452 -16.366 1.00 47.44 107 SER A N 1
ATOM 840 C CA . SER A 1 107 ? -7.284 -18.261 -15.956 1.00 47.44 107 SER A CA 1
ATOM 841 C C . SER A 1 107 ? -5.762 -18.482 -15.971 1.00 47.44 107 SER A C 1
ATOM 843 O O . SER A 1 107 ? -5.013 -17.544 -15.721 1.00 47.44 107 SER A O 1
ATOM 845 N N . GLY A 1 108 ? -5.298 -19.710 -16.238 1.00 54.88 108 GLY A N 1
ATOM 846 C CA . GLY A 1 108 ? -3.874 -20.073 -16.245 1.00 54.88 108 GLY A CA 1
ATOM 847 C C . GLY A 1 108 ? -3.154 -19.798 -17.569 1.00 54.88 108 GLY A C 1
ATOM 848 O O . GLY A 1 108 ? -2.002 -19.377 -17.559 1.00 54.88 108 GLY A O 1
ATOM 849 N N . ASP A 1 109 ? -3.839 -19.957 -18.705 1.00 57.03 109 ASP A N 1
ATOM 850 C CA . ASP A 1 109 ? -3.193 -19.901 -20.027 1.00 57.03 109 ASP A CA 1
ATOM 851 C C . ASP A 1 109 ? -2.883 -18.476 -20.497 1.00 57.03 109 ASP A C 1
ATOM 853 O O . ASP A 1 109 ? -1.944 -18.258 -21.263 1.00 57.03 109 ASP A O 1
ATOM 857 N N . LEU A 1 110 ? -3.630 -17.480 -20.014 1.00 56.97 110 LEU A N 1
ATOM 858 C CA . LEU A 1 110 ? -3.453 -16.094 -20.450 1.00 56.97 110 LEU A CA 1
ATOM 859 C C . LEU A 1 110 ? -2.208 -15.441 -19.828 1.00 56.97 110 LEU A C 1
ATOM 861 O O . LEU A 1 110 ? -1.537 -14.654 -20.490 1.00 56.97 110 LEU A O 1
ATOM 865 N N . SER A 1 111 ? -1.859 -15.804 -18.587 1.00 57.94 111 SER A N 1
ATOM 866 C CA . SER A 1 111 ? -0.644 -15.307 -17.923 1.00 57.94 111 SER A CA 1
ATOM 867 C C . SER A 1 111 ? 0.616 -15.829 -18.611 1.00 57.94 111 SER A C 1
ATOM 869 O O . SER A 1 111 ? 1.542 -15.063 -18.867 1.00 57.94 111 SER A O 1
ATOM 871 N N . VAL A 1 112 ? 0.614 -17.112 -18.985 1.00 60.78 112 VAL A N 1
ATOM 872 C CA . VAL A 1 112 ? 1.726 -17.757 -19.696 1.00 60.78 112 VAL A CA 1
ATOM 873 C C . VAL A 1 112 ? 1.915 -17.130 -21.081 1.00 60.78 112 VAL A C 1
ATOM 875 O O . VAL A 1 112 ? 3.037 -16.836 -21.479 1.00 60.78 112 VAL A O 1
ATOM 878 N N . LEU A 1 113 ? 0.828 -16.824 -21.797 1.00 64.69 113 LEU A N 1
ATOM 879 C CA . LEU A 1 113 ? 0.897 -16.166 -23.105 1.00 64.69 113 LEU A CA 1
ATOM 880 C C . LEU A 1 113 ? 1.455 -14.729 -23.025 1.00 64.69 113 LEU A C 1
ATOM 882 O O . LEU A 1 113 ? 2.212 -14.307 -23.902 1.00 64.69 113 LEU A O 1
ATOM 886 N N . VAL A 1 114 ? 1.105 -13.978 -21.973 1.00 65.56 114 VAL A N 1
ATOM 887 C CA . VAL A 1 114 ? 1.599 -12.607 -21.746 1.00 65.56 114 VAL A CA 1
ATOM 888 C C . VAL A 1 114 ? 3.076 -12.597 -21.338 1.00 65.56 114 VAL A C 1
ATOM 890 O O . VAL A 1 114 ? 3.817 -11.717 -21.784 1.00 65.56 114 VAL A O 1
ATOM 893 N N . GLU A 1 115 ? 3.526 -13.570 -20.540 1.00 65.69 115 GLU A N 1
ATOM 894 C CA . GLU A 1 115 ? 4.948 -13.746 -20.208 1.00 65.69 115 GLU A CA 1
ATOM 895 C C . GLU A 1 115 ? 5.772 -14.120 -21.448 1.00 65.69 115 GLU A C 1
ATOM 897 O O . GLU A 1 115 ? 6.745 -13.429 -21.763 1.00 65.69 115 GLU A O 1
ATOM 902 N N . ILE A 1 116 ? 5.315 -15.101 -22.235 1.00 79.12 116 ILE A N 1
ATOM 903 C CA . ILE A 1 116 ? 5.960 -15.517 -23.493 1.00 79.12 116 ILE A CA 1
ATOM 904 C C . ILE A 1 116 ? 6.040 -14.348 -24.493 1.00 79.12 116 ILE A C 1
ATOM 906 O O . ILE A 1 116 ? 7.048 -14.162 -25.178 1.00 79.12 116 ILE A O 1
ATOM 910 N N . GLY A 1 117 ? 5.005 -13.505 -24.567 1.00 80.12 117 GLY A N 1
ATOM 911 C CA . GLY A 1 117 ? 4.979 -12.353 -25.471 1.00 80.12 117 GLY A CA 1
ATOM 912 C C . GLY A 1 117 ? 6.082 -11.322 -25.197 1.00 80.12 117 GLY A C 1
ATOM 913 O O . GLY A 1 117 ? 6.618 -10.725 -26.137 1.00 80.12 117 GLY A O 1
ATOM 914 N N . ARG A 1 118 ? 6.468 -11.121 -23.928 1.00 84.19 118 ARG A N 1
ATOM 915 C CA . ARG A 1 118 ? 7.552 -10.189 -23.566 1.00 84.19 118 ARG A CA 1
ATOM 916 C C . ARG A 1 118 ? 8.912 -10.714 -24.010 1.00 84.19 118 ARG A C 1
ATOM 918 O O . ARG A 1 118 ? 9.703 -9.941 -24.547 1.00 84.19 118 ARG A O 1
ATOM 925 N N . GLU A 1 119 ? 9.157 -12.009 -23.841 1.00 87.38 119 GLU A N 1
ATOM 926 C CA . GLU A 1 119 ? 10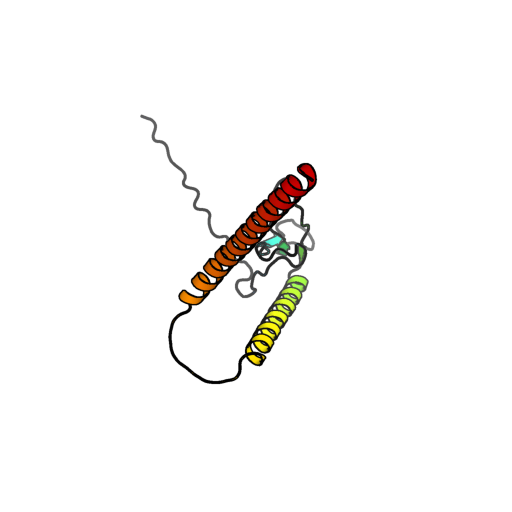.393 -12.666 -24.276 1.00 87.38 119 GLU A CA 1
ATOM 927 C C . GLU A 1 119 ? 10.542 -12.611 -25.801 1.00 87.38 119 GLU A C 1
ATOM 929 O O . GLU A 1 119 ? 11.585 -12.195 -26.307 1.00 87.38 119 GLU A O 1
ATOM 934 N N . ILE A 1 120 ? 9.466 -12.905 -26.542 1.00 90.69 120 ILE A N 1
ATOM 935 C CA . ILE A 1 120 ? 9.443 -12.808 -28.011 1.00 90.69 120 ILE A CA 1
ATOM 936 C C . ILE A 1 120 ? 9.721 -11.372 -28.478 1.00 90.69 120 ILE A C 1
ATOM 938 O O . ILE A 1 120 ? 10.490 -11.162 -29.419 1.00 90.69 120 ILE A O 1
ATOM 942 N N . LEU A 1 121 ? 9.142 -10.364 -27.819 1.00 87.19 121 LEU A N 1
ATOM 943 C CA . LEU A 1 121 ? 9.352 -8.962 -28.187 1.00 87.19 121 LEU A CA 1
ATOM 944 C C . LEU A 1 121 ? 10.793 -8.494 -27.925 1.00 87.19 121 LEU A C 1
ATOM 946 O O . LEU A 1 121 ? 11.324 -7.681 -28.688 1.00 87.19 121 LEU A O 1
ATOM 950 N N . VAL A 1 122 ? 11.425 -8.989 -26.857 1.00 90.62 122 VAL A N 1
ATOM 951 C CA . VAL A 1 122 ? 12.844 -8.734 -26.568 1.00 90.62 122 VAL A CA 1
ATOM 952 C C . VAL A 1 122 ? 13.722 -9.398 -27.627 1.00 90.62 122 VAL A C 1
ATOM 954 O O . VAL A 1 122 ? 14.564 -8.721 -28.215 1.00 90.62 122 VAL A O 1
ATOM 957 N N . LEU A 1 123 ? 13.475 -10.672 -27.946 1.00 89.69 123 LEU A N 1
ATOM 958 C CA . LEU A 1 123 ? 14.215 -11.395 -28.983 1.00 89.69 123 LEU A CA 1
ATOM 959 C C . LEU A 1 123 ? 14.109 -10.712 -30.352 1.00 89.69 123 LEU A C 1
ATOM 961 O O . LEU A 1 123 ? 15.121 -10.542 -31.029 1.00 89.69 123 LEU A O 1
ATOM 965 N N . LEU A 1 124 ? 12.921 -10.239 -30.737 1.00 94.25 124 LEU A N 1
ATOM 966 C CA . LEU A 1 124 ? 12.720 -9.521 -31.999 1.00 94.25 124 LEU A CA 1
ATOM 967 C C . LEU A 1 124 ? 13.545 -8.225 -32.070 1.00 94.25 124 LEU A C 1
ATOM 969 O O . LEU A 1 124 ? 14.171 -7.942 -33.092 1.00 94.25 124 LEU A O 1
ATOM 973 N N . LYS A 1 125 ? 13.585 -7.452 -30.977 1.00 93.31 125 LYS A N 1
ATOM 974 C CA . LYS A 1 125 ? 14.411 -6.236 -30.881 1.00 93.31 125 LYS A CA 1
ATOM 975 C C . LYS A 1 125 ? 15.902 -6.553 -30.960 1.00 93.31 125 LYS A C 1
ATOM 977 O O . LYS A 1 125 ? 16.634 -5.831 -31.633 1.00 93.31 125 LYS A O 1
ATOM 982 N N . CYS A 1 126 ? 16.344 -7.634 -30.318 1.00 94.75 126 CYS A N 1
ATOM 983 C CA . CYS A 1 126 ? 17.729 -8.095 -30.396 1.00 94.75 126 CYS A CA 1
ATOM 984 C C . CYS A 1 126 ? 18.116 -8.487 -31.828 1.00 94.75 126 CYS A C 1
ATOM 986 O O . CYS A 1 126 ? 19.153 -8.044 -32.314 1.00 94.75 126 CYS A O 1
ATOM 988 N N . ILE A 1 127 ? 17.272 -9.251 -32.530 1.00 95.81 127 ILE A N 1
ATOM 989 C CA . ILE A 1 127 ? 17.518 -9.641 -33.927 1.00 95.81 127 ILE A CA 1
ATOM 990 C C . ILE A 1 127 ? 17.609 -8.402 -34.823 1.00 95.81 127 ILE A C 1
ATOM 992 O O . ILE A 1 127 ? 18.547 -8.284 -35.607 1.00 95.81 127 ILE A O 1
ATOM 996 N N . LEU A 1 128 ? 16.682 -7.450 -34.676 1.00 96.38 128 LEU A N 1
ATOM 997 C CA . LEU A 1 128 ? 16.693 -6.215 -35.461 1.00 96.38 128 LEU A CA 1
ATOM 998 C C . LEU A 1 128 ? 17.976 -5.400 -35.235 1.00 96.38 128 LEU A C 1
ATOM 1000 O O . LEU A 1 128 ? 18.564 -4.903 -36.194 1.00 96.38 128 LEU A O 1
ATOM 1004 N N . ALA A 1 129 ? 18.435 -5.2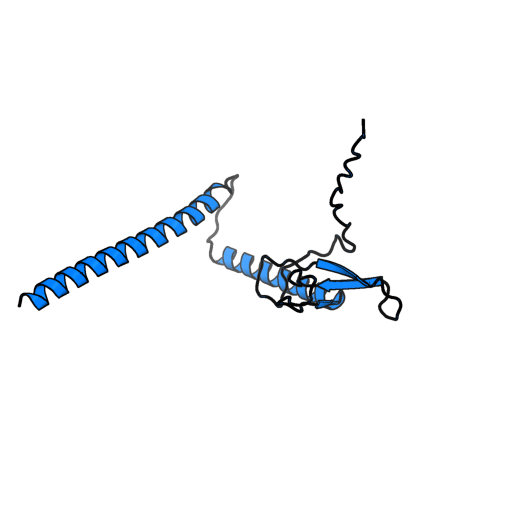94 -33.985 1.00 95.94 129 ALA A N 1
ATOM 1005 C CA . ALA A 1 129 ? 19.679 -4.606 -33.653 1.00 95.94 129 ALA A CA 1
ATOM 1006 C C . ALA A 1 129 ? 20.903 -5.288 -34.285 1.00 95.94 129 ALA A C 1
ATOM 1008 O O . ALA A 1 129 ? 21.750 -4.606 -34.856 1.00 95.94 129 ALA A O 1
ATOM 1009 N N . LEU A 1 130 ? 20.980 -6.623 -34.241 1.00 96.56 130 LEU A N 1
ATOM 1010 C CA . LEU A 1 130 ? 22.073 -7.378 -34.864 1.00 96.56 130 LEU A CA 1
ATOM 1011 C C . LEU A 1 130 ? 22.095 -7.204 -36.385 1.00 96.56 130 LEU A C 1
ATOM 1013 O O . LEU A 1 130 ? 23.154 -6.962 -36.954 1.00 96.56 130 LEU A O 1
ATOM 1017 N N . VAL A 1 131 ? 20.932 -7.268 -37.041 1.00 96.94 131 VAL A N 1
ATOM 1018 C CA . VAL A 1 131 ? 20.827 -7.038 -38.490 1.00 96.94 131 VAL A CA 1
ATOM 1019 C C . VAL A 1 131 ? 21.306 -5.632 -38.849 1.00 96.94 131 VAL A C 1
ATOM 1021 O O . VAL A 1 131 ? 22.071 -5.473 -39.797 1.00 96.94 131 VAL A O 1
ATOM 1024 N N . LEU A 1 132 ? 20.915 -4.615 -38.076 1.00 96.44 132 LEU A N 1
ATOM 1025 C CA . LEU A 1 132 ? 21.379 -3.245 -38.294 1.00 96.44 132 LEU A CA 1
ATOM 1026 C C . LEU A 1 132 ? 22.896 -3.114 -38.134 1.00 96.44 132 LEU A C 1
ATOM 1028 O O . LEU A 1 132 ? 23.524 -2.460 -38.961 1.00 96.44 132 LEU A O 1
ATOM 1032 N N . LEU A 1 133 ? 23.490 -3.749 -37.121 1.00 96.25 133 LEU A N 1
ATOM 1033 C CA . LEU A 1 133 ? 24.943 -3.736 -36.928 1.00 96.25 133 LEU A CA 1
ATOM 1034 C C . LEU A 1 133 ? 25.677 -4.359 -38.114 1.00 96.25 133 LEU A C 1
ATOM 1036 O O . LEU A 1 133 ? 26.616 -3.755 -38.619 1.00 96.25 133 LEU A O 1
ATOM 1040 N N . VAL A 1 134 ? 25.202 -5.505 -38.604 1.00 97.00 134 VAL A N 1
ATOM 1041 C CA . VAL A 1 134 ? 25.784 -6.169 -39.779 1.00 97.00 134 VAL A CA 1
ATOM 1042 C C . VAL A 1 134 ? 25.676 -5.281 -41.018 1.00 97.00 134 VAL A C 1
ATOM 1044 O O . VAL A 1 134 ? 26.639 -5.144 -41.765 1.00 97.00 134 VAL A O 1
ATOM 1047 N N . VAL A 1 135 ? 24.529 -4.631 -41.239 1.00 96.81 135 VAL A N 1
ATOM 1048 C CA . VAL A 1 135 ? 24.357 -3.707 -42.372 1.00 96.81 135 VAL A CA 1
ATOM 1049 C C . VAL A 1 135 ? 25.309 -2.516 -42.260 1.00 96.81 135 VAL A C 1
ATOM 1051 O O . VAL A 1 135 ? 25.951 -2.161 -43.245 1.00 96.81 135 VAL A O 1
ATOM 1054 N N . VAL A 1 136 ? 25.434 -1.916 -41.074 1.00 96.62 136 VAL A N 1
ATOM 1055 C CA . VAL A 1 136 ? 26.363 -0.802 -40.828 1.00 96.62 136 VAL A CA 1
ATOM 1056 C C . VAL A 1 136 ? 27.808 -1.234 -41.059 1.00 96.62 136 VAL A C 1
ATOM 1058 O O . VAL A 1 136 ? 28.562 -0.504 -41.697 1.00 96.62 136 VAL A O 1
ATOM 1061 N N . GLU A 1 137 ? 28.187 -2.421 -40.595 1.00 95.94 137 GLU A N 1
ATOM 1062 C CA . GLU A 1 137 ? 29.522 -2.983 -40.786 1.00 95.94 137 GLU A CA 1
ATOM 1063 C C . GLU A 1 137 ? 29.827 -3.219 -42.272 1.00 95.94 137 GLU A C 1
ATOM 1065 O O . GLU A 1 137 ? 30.877 -2.801 -42.757 1.00 95.94 137 GLU A O 1
ATOM 1070 N N . ILE A 1 138 ? 28.883 -3.786 -43.030 1.00 96.94 138 ILE A N 1
ATOM 1071 C CA . ILE A 1 138 ? 29.015 -3.958 -44.484 1.00 96.94 138 ILE A CA 1
ATOM 1072 C C . ILE A 1 138 ? 29.181 -2.602 -45.179 1.00 96.94 138 ILE A C 1
ATOM 1074 O O . ILE A 1 138 ? 30.089 -2.441 -45.992 1.00 96.94 138 ILE A O 1
ATOM 1078 N N . VAL A 1 139 ? 28.335 -1.617 -44.858 1.00 96.50 139 VAL A N 1
ATOM 1079 C CA . VAL A 1 139 ? 28.418 -0.267 -45.444 1.00 96.50 139 VAL A CA 1
ATOM 1080 C C . VAL A 1 139 ? 29.760 0.386 -45.121 1.00 96.50 139 VAL A C 1
ATOM 1082 O O . VAL A 1 139 ? 30.370 0.984 -46.004 1.00 96.50 139 VAL A O 1
ATOM 1085 N N . TYR A 1 140 ? 30.246 0.243 -43.887 1.00 96.56 140 TYR A N 1
ATOM 1086 C CA . TYR A 1 140 ? 31.543 0.762 -43.466 1.00 96.56 140 TYR A CA 1
ATOM 1087 C C . TYR A 1 140 ? 32.698 0.122 -44.243 1.00 96.56 140 TYR A C 1
ATOM 1089 O O . TYR A 1 140 ? 33.560 0.836 -44.750 1.00 96.56 140 TYR A O 1
ATOM 1097 N N . ILE A 1 141 ? 32.694 -1.207 -44.391 1.00 96.31 141 ILE A N 1
ATOM 1098 C CA . ILE A 1 141 ? 33.711 -1.927 -45.168 1.00 96.31 141 ILE A CA 1
ATOM 1099 C C . ILE A 1 141 ? 33.692 -1.465 -46.629 1.00 96.31 141 ILE A C 1
ATOM 1101 O O . ILE A 1 141 ? 34.744 -1.159 -47.182 1.00 96.31 141 ILE A O 1
ATOM 1105 N N . VAL A 1 142 ? 32.513 -1.362 -47.250 1.00 95.94 142 VAL A N 1
ATOM 1106 C CA . VAL A 1 142 ? 32.380 -0.896 -48.641 1.00 95.94 142 VAL A CA 1
ATOM 1107 C C . VAL A 1 142 ? 32.880 0.542 -48.801 1.00 95.94 142 VAL A C 1
ATOM 1109 O O . VAL A 1 142 ? 33.612 0.824 -49.747 1.00 95.94 142 VAL A O 1
ATOM 1112 N N . ALA A 1 143 ? 32.535 1.437 -47.873 1.00 92.94 143 ALA A N 1
ATOM 1113 C CA . ALA A 1 143 ? 32.978 2.830 -47.892 1.00 92.94 143 ALA A CA 1
ATOM 1114 C C . ALA A 1 143 ? 34.495 2.974 -47.695 1.00 92.94 143 ALA A C 1
ATOM 1116 O O . ALA A 1 143 ? 35.094 3.866 -48.276 1.00 92.94 143 ALA A O 1
ATOM 1117 N N . MET A 1 144 ? 35.112 2.098 -46.900 1.00 92.81 144 MET A N 1
ATOM 1118 C CA . MET A 1 144 ? 36.565 2.072 -46.691 1.00 92.81 144 MET A CA 1
ATOM 1119 C C . MET A 1 144 ? 37.342 1.462 -47.866 1.00 92.81 144 MET A C 1
ATOM 1121 O O . MET A 1 144 ? 38.536 1.716 -48.001 1.00 92.81 144 MET A O 1
ATOM 1125 N N . LEU A 1 145 ? 36.693 0.624 -48.677 1.00 88.69 145 LEU A N 1
ATOM 1126 C CA . LEU A 1 145 ? 37.278 0.010 -49.874 1.00 88.69 145 LEU A CA 1
ATOM 1127 C C . LEU A 1 145 ? 37.072 0.844 -51.151 1.00 88.69 145 LEU A C 1
ATOM 1129 O O . LEU A 1 145 ? 37.659 0.504 -52.179 1.00 88.69 145 LEU A O 1
ATOM 1133 N N . SER A 1 146 ? 36.226 1.877 -51.091 1.00 82.31 146 SER A N 1
ATOM 1134 C CA . SER A 1 146 ? 35.953 2.823 -52.184 1.00 82.31 146 SER A CA 1
ATOM 1135 C C . SER A 1 146 ? 36.883 4.028 -52.108 1.00 82.31 146 SER A C 1
ATOM 1137 O O . SER A 1 146 ? 37.284 4.514 -53.187 1.00 82.31 146 SER A O 1
#

InterPro domains:
  IPR010666 Zinc finger, GRF-type [PF06839] (40-74)
  IPR010666 Zinc finger, GRF-type [PS51999] (26-75)

Solvent-accessible surface area (backbone atoms only — not comparable to full-atom values): 9080 Å² total; per-residue (Å²): 135,87,83,81,82,80,81,77,79,74,82,70,80,75,80,70,92,55,78,89,56,84,74,51,49,28,93,77,69,85,39,77,84,41,45,35,43,83,47,62,37,82,58,88,62,99,60,44,69,42,52,33,37,30,35,65,52,48,46,96,86,66,78,30,91,41,84,46,70,34,49,52,70,61,42,52,55,50,50,52,52,54,53,50,52,51,52,52,51,53,50,53,58,53,69,74,49,82,89,83,82,89,81,86,90,73,83,66,63,58,58,53,51,55,55,51,50,53,55,53,54,50,50,53,52,51,52,52,51,52,53,50,51,52,52,52,50,51,52,50,52,52,63,75,74,106